Protein AF-N8ZI13-F1 (afdb_monomer_lite)

Secondary structure (DSSP, 8-state):
----HHHHHHHHHHHHHHHHHHHHHHHHHHHTT----SHHHHHHHHHHHHHHHHHHHHHHHHHTT-HHHHHHHHHHHHHHHHHTTHHHHHHHHHHHHSSHHHHS---

Structure (mmCIF, N/CA/C/O backbone):
data_AF-N8ZI13-F1
#
_entry.id   AF-N8ZI13-F1
#
loop_
_atom_site.group_PDB
_atom_site.id
_atom_site.type_symbol
_atom_site.label_atom_id
_atom_site.label_alt_id
_atom_site.label_comp_id
_atom_site.label_asym_id
_atom_site.label_entity_id
_atom_site.label_seq_id
_atom_site.pdbx_PDB_ins_code
_atom_site.Cartn_x
_atom_site.Cartn_y
_atom_site.Cartn_z
_atom_site.occupancy
_atom_site.B_iso_or_equiv
_atom_site.auth_seq_id
_atom_site.auth_comp_id
_atom_site.auth_asym_id
_atom_site.auth_atom_id
_atom_site.pdbx_PDB_model_num
ATOM 1 N N . MET A 1 1 ? -19.999 -0.282 22.818 1.00 52.81 1 MET A N 1
ATOM 2 C CA . MET A 1 1 ? -19.671 -1.004 21.565 1.00 52.81 1 MET A CA 1
ATOM 3 C C . MET A 1 1 ? -18.319 -1.682 21.766 1.00 52.81 1 MET A C 1
ATOM 5 O O . MET A 1 1 ? -17.385 -0.989 22.146 1.00 52.81 1 MET A O 1
ATOM 9 N N . LYS A 1 2 ? -18.207 -3.012 21.639 1.00 56.09 2 LYS A N 1
ATOM 10 C CA . LYS A 1 2 ? -16.926 -3.714 21.853 1.00 56.09 2 LYS A CA 1
ATOM 11 C C . LYS A 1 2 ? -16.041 -3.496 20.620 1.00 56.09 2 LYS A C 1
ATOM 13 O O . LYS A 1 2 ? -16.479 -3.770 19.506 1.00 56.09 2 LYS A O 1
ATOM 18 N N . LEU A 1 3 ? -14.845 -2.944 20.814 1.00 65.19 3 LEU A N 1
ATOM 19 C CA . LEU A 1 3 ? -13.914 -2.633 19.729 1.00 65.19 3 LEU A CA 1
ATOM 20 C C . LEU A 1 3 ? -13.466 -3.920 19.023 1.00 65.19 3 LEU A C 1
ATOM 22 O O . LEU A 1 3 ? -13.047 -4.872 19.685 1.00 65.19 3 LEU A O 1
ATOM 26 N N . ASN A 1 4 ? -13.520 -3.952 17.690 1.00 82.00 4 ASN A N 1
ATOM 27 C CA . ASN A 1 4 ? -13.024 -5.094 16.925 1.00 82.00 4 ASN A CA 1
ATOM 28 C C . ASN A 1 4 ? -11.514 -4.944 16.672 1.00 82.00 4 ASN A C 1
ATOM 30 O O . ASN A 1 4 ? -11.083 -4.517 15.600 1.00 82.00 4 ASN A O 1
ATOM 34 N N . ASN A 1 5 ? -10.712 -5.274 17.688 1.00 86.56 5 ASN A N 1
ATOM 35 C CA . ASN A 1 5 ? -9.247 -5.195 17.625 1.00 86.56 5 ASN A CA 1
ATOM 36 C C . ASN A 1 5 ? -8.654 -6.090 16.530 1.00 86.56 5 ASN A C 1
ATOM 38 O O . ASN A 1 5 ? -7.652 -5.723 15.923 1.00 86.56 5 ASN A O 1
ATOM 42 N N . THR A 1 6 ? -9.295 -7.222 16.236 1.00 90.50 6 THR A N 1
ATOM 43 C CA . THR A 1 6 ? -8.894 -8.120 15.149 1.00 90.50 6 THR A CA 1
ATOM 44 C C . THR A 1 6 ? -9.036 -7.437 13.790 1.00 90.50 6 THR A C 1
ATOM 46 O O . THR A 1 6 ? -8.092 -7.426 13.005 1.00 90.50 6 THR A O 1
ATOM 49 N N . LEU A 1 7 ? -10.179 -6.796 13.523 1.00 91.50 7 LEU A N 1
ATOM 50 C CA . LEU A 1 7 ? -10.408 -6.056 12.278 1.00 91.50 7 LEU A CA 1
ATOM 51 C C . LEU A 1 7 ? -9.448 -4.871 12.118 1.00 91.50 7 LEU A C 1
ATOM 53 O O . LEU A 1 7 ? -8.928 -4.637 11.028 1.00 91.50 7 LEU A O 1
ATOM 57 N N . ALA A 1 8 ? -9.182 -4.139 13.203 1.00 93.62 8 ALA A N 1
ATOM 58 C CA . ALA A 1 8 ? -8.159 -3.098 13.196 1.00 93.62 8 ALA A CA 1
ATOM 59 C C . ALA A 1 8 ? -6.781 -3.693 12.843 1.00 93.62 8 ALA A C 1
ATOM 61 O O . ALA A 1 8 ? -6.091 -3.168 11.970 1.00 93.62 8 ALA A O 1
ATOM 62 N N . GLY A 1 9 ? -6.417 -4.822 13.459 1.00 94.00 9 GLY A N 1
ATOM 63 C CA . GLY A 1 9 ? -5.190 -5.561 13.161 1.00 94.00 9 GLY A CA 1
ATOM 64 C C . GLY A 1 9 ? -5.055 -5.939 11.684 1.00 94.00 9 GLY A C 1
ATOM 65 O O . GLY A 1 9 ? -3.990 -5.728 11.111 1.00 94.00 9 GLY A O 1
ATOM 66 N N . PHE A 1 10 ? -6.132 -6.396 11.035 1.00 95.12 10 PHE A N 1
ATOM 67 C CA . PHE A 1 10 ? -6.129 -6.671 9.592 1.00 95.12 10 PHE A CA 1
ATOM 68 C C . PHE A 1 10 ? -5.815 -5.426 8.759 1.00 95.12 10 PHE A C 1
ATOM 70 O O . PHE A 1 10 ? -4.950 -5.477 7.887 1.00 95.12 10 PHE A O 1
ATOM 77 N N . HIS A 1 11 ? -6.475 -4.295 9.027 1.00 96.44 11 HIS A N 1
ATOM 78 C CA . HIS A 1 11 ? -6.198 -3.060 8.291 1.00 96.44 11 HIS A CA 1
ATOM 79 C C . HIS A 1 11 ? -4.756 -2.579 8.484 1.00 96.44 11 HIS A C 1
ATOM 81 O O . HIS A 1 11 ? -4.132 -2.164 7.510 1.00 96.44 11 HIS A O 1
ATOM 87 N N . LEU A 1 12 ? -4.216 -2.685 9.702 1.00 97.50 12 LEU A N 1
ATOM 88 C CA . LEU A 1 12 ? -2.819 -2.361 9.989 1.00 97.50 12 LEU A CA 1
ATOM 89 C C . LEU A 1 12 ? -1.857 -3.287 9.233 1.00 97.50 12 LEU A C 1
ATOM 91 O O . LEU A 1 12 ? -0.956 -2.802 8.557 1.00 97.50 12 LEU A O 1
ATOM 95 N N . GLY A 1 13 ? -2.068 -4.602 9.318 1.00 96.25 13 GLY A N 1
ATOM 96 C CA . GLY A 1 13 ? -1.225 -5.596 8.657 1.00 96.25 13 GLY A CA 1
ATOM 97 C C . GLY A 1 13 ? -1.202 -5.427 7.139 1.00 96.25 13 GLY A C 1
ATOM 98 O O . GLY A 1 13 ? -0.128 -5.410 6.546 1.00 96.25 13 GLY A O 1
ATOM 99 N N . ILE A 1 14 ? -2.364 -5.216 6.513 1.00 95.44 14 ILE A N 1
ATOM 100 C CA . ILE A 1 14 ? -2.461 -4.988 5.062 1.00 95.44 14 ILE A CA 1
ATOM 101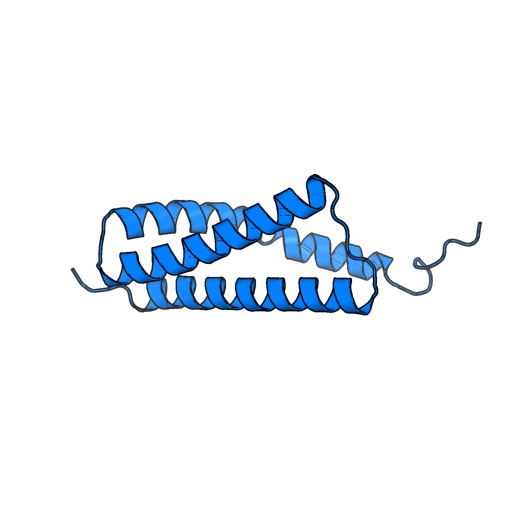 C C . ILE A 1 14 ? -1.812 -3.654 4.667 1.00 95.44 14 ILE A C 1
ATOM 103 O O . ILE A 1 14 ? -1.069 -3.606 3.691 1.00 95.44 14 ILE A O 1
ATOM 107 N N . GLY A 1 15 ? -2.041 -2.583 5.437 1.00 97.00 15 GLY A N 1
ATOM 108 C CA . GLY A 1 15 ? -1.406 -1.285 5.190 1.00 97.00 15 GLY A CA 1
ATOM 109 C C . GLY A 1 15 ? 0.122 -1.363 5.239 1.00 97.00 15 GLY A C 1
ATOM 110 O O . GLY A 1 15 ? 0.792 -0.835 4.354 1.00 97.00 15 GLY A O 1
ATOM 111 N N . LEU A 1 16 ? 0.673 -2.080 6.226 1.00 98.00 16 LEU A N 1
ATOM 112 C CA . LEU A 1 16 ? 2.113 -2.331 6.335 1.00 98.00 16 LEU A CA 1
ATOM 113 C C . LEU A 1 16 ? 2.635 -3.223 5.206 1.00 98.00 16 LEU A C 1
ATOM 115 O O . LEU A 1 16 ? 3.675 -2.917 4.632 1.00 98.00 16 LEU A O 1
ATOM 119 N N . PHE A 1 17 ? 1.915 -4.290 4.854 1.00 95.56 17 PHE A N 1
ATOM 120 C CA . PHE A 1 17 ? 2.285 -5.165 3.743 1.00 95.56 17 PHE A CA 1
ATOM 121 C C . PHE A 1 17 ? 2.399 -4.386 2.428 1.00 95.56 17 PHE A C 1
ATOM 123 O O . PHE A 1 17 ? 3.423 -4.471 1.750 1.00 95.56 17 PHE A O 1
ATOM 130 N N . TYR A 1 18 ? 1.392 -3.574 2.094 1.00 95.19 18 TYR A N 1
ATOM 131 C CA . TYR A 1 18 ? 1.447 -2.724 0.907 1.00 95.19 18 TYR A CA 1
ATOM 132 C C . TYR A 1 18 ? 2.552 -1.674 1.010 1.00 95.19 18 TYR A C 1
ATOM 134 O O . TYR A 1 18 ? 3.284 -1.484 0.047 1.00 95.19 18 TYR A O 1
ATOM 142 N N . LEU A 1 19 ? 2.770 -1.046 2.166 1.00 97.25 19 LEU A N 1
ATOM 143 C CA . LEU A 1 19 ? 3.893 -0.119 2.326 1.00 97.25 19 LEU A CA 1
ATOM 144 C C . LEU A 1 19 ? 5.246 -0.789 2.024 1.00 97.25 19 LEU A C 1
ATOM 146 O O . LEU A 1 19 ? 6.039 -0.246 1.256 1.00 97.25 19 LEU A O 1
ATOM 150 N N . CYS A 1 20 ? 5.489 -1.986 2.563 1.00 97.38 20 CYS A N 1
ATOM 151 C CA . CYS A 1 20 ? 6.695 -2.761 2.270 1.00 97.38 20 CYS A CA 1
ATOM 152 C C . CYS A 1 20 ? 6.799 -3.120 0.782 1.00 97.38 20 CYS A C 1
ATOM 154 O O . CYS A 1 20 ? 7.874 -2.987 0.201 1.00 97.38 20 CYS A O 1
ATOM 156 N N . ALA A 1 21 ? 5.694 -3.525 0.148 1.00 94.25 21 ALA A N 1
ATOM 157 C CA . ALA A 1 21 ? 5.664 -3.831 -1.280 1.00 94.25 21 ALA A CA 1
ATOM 158 C C . ALA A 1 21 ? 5.998 -2.603 -2.145 1.00 94.25 21 ALA A C 1
ATOM 160 O O . ALA A 1 21 ? 6.779 -2.713 -3.088 1.00 94.25 21 ALA A O 1
ATOM 161 N N . LEU A 1 22 ? 5.469 -1.423 -1.802 1.00 95.56 22 LEU A N 1
ATOM 162 C CA . LEU A 1 22 ? 5.766 -0.174 -2.506 1.0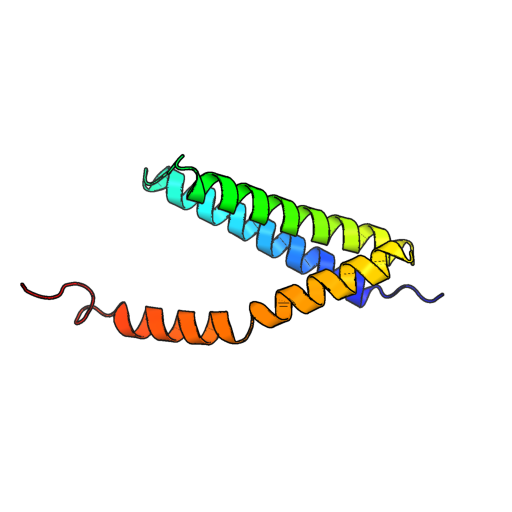0 95.56 22 LEU A CA 1
ATOM 163 C C . LEU A 1 22 ? 7.252 0.179 -2.413 1.00 95.56 22 LEU A C 1
ATOM 165 O O . LEU A 1 22 ? 7.868 0.528 -3.421 1.00 95.56 22 LEU A O 1
ATOM 169 N N . ILE A 1 23 ? 7.831 0.068 -1.215 1.00 97.00 23 ILE A N 1
ATOM 170 C CA . ILE A 1 23 ? 9.262 0.303 -0.989 1.00 97.00 23 ILE A CA 1
ATOM 171 C C . ILE A 1 23 ? 10.085 -0.687 -1.811 1.00 97.00 23 ILE A C 1
ATOM 173 O O . ILE A 1 23 ? 10.992 -0.269 -2.525 1.00 97.00 23 ILE A O 1
ATOM 177 N N . PHE A 1 24 ? 9.739 -1.975 -1.765 1.00 95.81 24 PHE A N 1
ATOM 178 C CA . PHE A 1 24 ? 10.431 -3.015 -2.521 1.00 95.81 24 PHE A CA 1
ATOM 179 C C . PHE A 1 24 ? 10.421 -2.735 -4.029 1.00 95.81 24 PHE A C 1
ATOM 181 O O . PHE A 1 24 ? 11.485 -2.683 -4.636 1.00 95.81 24 PHE A O 1
ATOM 188 N N . VAL A 1 25 ? 9.252 -2.476 -4.627 1.00 93.44 25 VAL A N 1
ATOM 189 C CA . VAL A 1 25 ? 9.128 -2.179 -6.068 1.00 93.44 25 VAL A CA 1
ATOM 190 C C . VAL A 1 25 ? 9.898 -0.912 -6.448 1.00 93.44 25 VAL A C 1
ATOM 192 O O . VAL A 1 25 ? 10.564 -0.871 -7.481 1.00 93.44 25 VAL A O 1
ATOM 195 N N . THR A 1 26 ? 9.860 0.116 -5.600 1.00 94.25 26 THR A N 1
ATOM 196 C CA . THR A 1 26 ? 10.586 1.374 -5.831 1.00 94.25 26 THR A CA 1
ATOM 197 C C . THR A 1 26 ? 12.094 1.168 -5.801 1.00 94.25 26 THR A C 1
ATOM 199 O O . THR A 1 26 ? 12.794 1.620 -6.702 1.00 94.25 26 THR A O 1
ATOM 202 N N . LEU A 1 27 ? 12.603 0.458 -4.792 1.00 96.38 27 LEU A N 1
ATOM 203 C CA . LEU A 1 27 ? 14.026 0.145 -4.691 1.00 96.38 27 LEU A CA 1
ATOM 204 C C . LEU A 1 27 ? 14.476 -0.735 -5.855 1.00 96.38 27 LEU A C 1
ATOM 206 O O . LEU A 1 27 ? 15.493 -0.443 -6.471 1.00 96.38 27 LEU A O 1
ATOM 210 N N . PHE A 1 28 ? 13.701 -1.766 -6.189 1.00 94.25 28 PHE A N 1
ATOM 211 C CA . PHE A 1 28 ? 14.010 -2.675 -7.286 1.00 94.25 28 PHE A CA 1
ATOM 212 C C . PHE A 1 28 ? 14.110 -1.933 -8.625 1.00 94.25 28 PHE A C 1
ATOM 214 O O . PHE A 1 28 ? 15.130 -2.010 -9.301 1.00 94.25 28 PHE A O 1
ATOM 221 N N . THR A 1 29 ? 13.097 -1.136 -8.974 1.00 93.19 29 THR A N 1
ATOM 222 C CA . THR A 1 29 ? 13.090 -0.366 -10.233 1.00 93.19 29 THR A CA 1
ATOM 223 C C . THR A 1 29 ? 14.181 0.703 -10.293 1.00 93.19 29 THR A C 1
ATOM 225 O O . THR A 1 29 ? 14.700 0.994 -11.371 1.00 93.19 29 THR A O 1
ATOM 228 N N . PHE A 1 30 ? 14.559 1.280 -9.151 1.00 93.06 30 PHE A N 1
ATOM 229 C CA . PHE A 1 30 ? 15.683 2.209 -9.075 1.00 93.06 30 PHE A CA 1
ATOM 230 C C . PHE A 1 30 ? 17.031 1.504 -9.290 1.00 93.06 30 PHE A C 1
ATOM 232 O O . PHE A 1 30 ? 17.841 1.976 -10.088 1.00 93.06 30 PHE A O 1
ATOM 239 N N . LEU A 1 31 ? 17.265 0.371 -8.617 1.00 96.00 31 LEU A N 1
ATOM 240 C CA . LEU A 1 31 ? 18.506 -0.407 -8.729 1.00 96.00 31 LEU A CA 1
ATOM 241 C C . LEU A 1 31 ? 18.707 -0.972 -10.142 1.00 96.00 31 LEU A C 1
ATOM 243 O O . LEU A 1 31 ? 19.809 -0.882 -10.679 1.00 96.00 31 LEU A O 1
ATOM 247 N N . GLU A 1 32 ? 17.634 -1.448 -10.775 1.00 95.00 32 GLU A N 1
ATOM 248 C CA . GLU A 1 32 ? 17.632 -1.927 -12.166 1.00 95.00 32 GLU A CA 1
ATOM 249 C C . GLU A 1 32 ? 17.673 -0.790 -13.203 1.00 95.00 32 GLU A C 1
ATOM 251 O O . GLU A 1 32 ? 17.678 -1.038 -14.408 1.00 95.00 32 GLU A O 1
ATOM 256 N N . LYS A 1 33 ? 17.676 0.481 -12.767 1.00 93.06 33 LYS A N 1
ATOM 257 C CA . LYS A 1 33 ? 17.573 1.669 -13.639 1.00 93.06 33 LYS A CA 1
ATOM 258 C C . LYS A 1 33 ? 16.385 1.596 -14.612 1.00 93.06 33 LYS A C 1
ATOM 260 O O . LYS A 1 33 ? 16.403 2.214 -15.674 1.00 93.06 33 LYS A O 1
ATOM 265 N N . SER A 1 34 ? 15.333 0.873 -14.234 1.00 90.81 34 SER A N 1
ATOM 266 C CA . SER A 1 34 ? 14.130 0.630 -15.032 1.00 90.81 34 SER A CA 1
ATOM 267 C C . SER A 1 34 ? 12.976 1.560 -14.639 1.00 90.81 34 SER A C 1
ATOM 269 O O . SER A 1 34 ? 11.813 1.287 -14.951 1.00 90.81 34 SER A O 1
ATOM 271 N N . TRP A 1 35 ? 13.276 2.627 -13.894 1.00 88.38 35 TRP A N 1
ATOM 272 C CA . TRP A 1 35 ? 12.296 3.598 -13.427 1.00 88.38 35 TRP A CA 1
ATOM 273 C C . TRP A 1 35 ? 11.582 4.271 -14.601 1.00 88.38 35 TRP A C 1
ATOM 275 O O . TRP A 1 35 ? 12.214 4.770 -15.533 1.00 88.38 35 TRP A O 1
ATOM 285 N N . ARG A 1 36 ? 10.250 4.318 -14.536 1.00 89.44 36 ARG A N 1
ATOM 286 C CA . ARG A 1 36 ? 9.399 4.908 -15.572 1.00 89.44 36 ARG A CA 1
ATOM 287 C C . ARG A 1 36 ? 8.577 6.048 -14.986 1.00 89.44 36 ARG A C 1
ATOM 289 O O . ARG A 1 36 ? 7.986 5.913 -13.919 1.00 89.44 36 ARG A O 1
ATOM 296 N N . THR A 1 37 ? 8.526 7.165 -15.703 1.00 92.06 37 THR A N 1
ATOM 297 C CA . THR A 1 37 ? 7.761 8.368 -15.327 1.00 92.06 37 THR A CA 1
ATOM 298 C C . THR A 1 37 ? 6.578 8.627 -16.256 1.00 92.06 37 THR A C 1
ATOM 300 O O . THR A 1 37 ? 5.988 9.706 -16.223 1.00 92.06 37 THR A O 1
ATOM 303 N N . ASP A 1 38 ? 6.218 7.648 -17.088 1.00 94.38 38 ASP A N 1
ATOM 304 C CA . ASP A 1 38 ? 5.016 7.738 -17.904 1.00 94.38 38 ASP A CA 1
ATOM 305 C C . ASP A 1 38 ? 3.751 7.783 -17.029 1.00 94.38 38 ASP A C 1
ATOM 307 O O . ASP A 1 38 ? 3.748 7.378 -15.861 1.00 94.38 38 ASP A O 1
ATOM 311 N N . ILE A 1 39 ? 2.664 8.305 -17.600 1.00 94.94 39 ILE A N 1
ATOM 312 C CA . ILE A 1 39 ? 1.419 8.557 -16.869 1.00 94.94 39 ILE A CA 1
ATOM 313 C C . ILE A 1 39 ? 0.860 7.295 -16.201 1.00 94.94 39 ILE A C 1
ATOM 315 O O . ILE A 1 39 ? 0.298 7.387 -15.111 1.00 94.94 39 ILE A O 1
ATOM 319 N N . VAL A 1 40 ? 1.043 6.118 -16.808 1.00 93.06 40 VAL A N 1
ATOM 320 C CA . VAL A 1 40 ? 0.532 4.854 -16.266 1.00 93.06 40 VAL A CA 1
ATOM 321 C C . VAL A 1 40 ? 1.292 4.497 -14.996 1.00 93.06 40 VAL A C 1
ATOM 323 O O . VAL A 1 40 ? 0.669 4.211 -13.972 1.00 93.06 40 VAL A O 1
ATOM 326 N N . SER A 1 41 ? 2.624 4.581 -15.029 1.00 90.38 41 SER A N 1
ATOM 327 C CA . SER A 1 41 ? 3.463 4.361 -13.848 1.00 90.38 41 SER A CA 1
ATOM 328 C C . SER A 1 41 ? 3.126 5.339 -12.721 1.00 90.38 41 SER A C 1
ATOM 330 O O . SER A 1 41 ? 2.927 4.915 -11.584 1.00 90.38 41 SER A O 1
ATOM 332 N N . VAL A 1 42 ? 2.972 6.632 -13.018 1.00 94.44 42 VAL A N 1
ATOM 333 C CA . VAL A 1 42 ? 2.630 7.643 -12.000 1.00 94.44 42 VAL A CA 1
ATOM 334 C C . VAL A 1 42 ? 1.257 7.376 -11.375 1.00 94.44 42 VAL A C 1
ATOM 336 O O . VAL A 1 42 ? 1.124 7.379 -10.149 1.00 94.44 42 VAL A O 1
ATOM 339 N N . VAL A 1 43 ? 0.236 7.103 -12.193 1.00 95.44 43 VAL A N 1
ATOM 340 C CA . VAL A 1 43 ? -1.120 6.796 -11.711 1.00 95.44 43 VAL A CA 1
ATOM 341 C C . VAL A 1 43 ? -1.122 5.539 -10.844 1.00 95.44 43 VAL A C 1
ATOM 343 O O . VAL A 1 43 ? -1.762 5.532 -9.792 1.00 95.44 43 VAL A O 1
ATOM 346 N N . PHE A 1 44 ? -0.370 4.505 -11.229 1.00 91.88 44 PHE A N 1
ATOM 347 C CA . PHE A 1 44 ? -0.231 3.288 -10.431 1.00 91.88 44 PHE A CA 1
ATOM 348 C C . PHE A 1 44 ? 0.313 3.590 -9.029 1.00 91.88 44 PHE A C 1
ATOM 350 O O . PHE A 1 44 ? -0.301 3.196 -8.036 1.00 91.88 44 PHE A O 1
ATOM 357 N N . TYR A 1 45 ? 1.405 4.354 -8.934 1.00 94.75 45 TYR A N 1
ATOM 358 C CA . TYR A 1 45 ? 1.990 4.767 -7.655 1.00 94.75 45 TYR A CA 1
ATOM 359 C C . TYR A 1 45 ? 1.000 5.549 -6.783 1.00 94.75 45 TYR A C 1
ATOM 361 O O . TYR A 1 45 ? 0.869 5.268 -5.590 1.00 94.75 45 TYR A O 1
ATOM 369 N N . ILE A 1 46 ? 0.264 6.497 -7.372 1.00 96.81 46 ILE A N 1
ATOM 370 C CA . ILE A 1 46 ? -0.742 7.294 -6.654 1.00 96.81 46 ILE A CA 1
ATOM 371 C C . ILE A 1 46 ? -1.851 6.398 -6.099 1.00 96.81 46 ILE A C 1
ATOM 373 O O . ILE A 1 46 ? -2.167 6.487 -4.912 1.00 96.81 46 ILE A O 1
ATOM 377 N N . ILE A 1 47 ? -2.425 5.517 -6.926 1.00 94.38 47 ILE A N 1
ATOM 378 C CA . ILE A 1 47 ? -3.475 4.583 -6.493 1.00 94.38 47 ILE A CA 1
ATOM 379 C C . ILE A 1 47 ? -2.965 3.721 -5.337 1.00 94.38 47 ILE A C 1
ATOM 381 O O . ILE A 1 47 ? -3.659 3.554 -4.333 1.00 94.38 47 ILE A O 1
ATOM 385 N N . PHE A 1 48 ? -1.736 3.220 -5.443 1.00 93.94 48 PHE A N 1
ATOM 386 C CA . PHE A 1 48 ? -1.138 2.367 -4.426 1.00 93.94 48 PHE A CA 1
ATOM 387 C C . PHE A 1 48 ? -0.970 3.096 -3.082 1.00 93.94 48 PHE A C 1
ATOM 389 O O . PHE A 1 48 ? -1.378 2.584 -2.037 1.00 93.94 48 PHE A O 1
ATOM 396 N N . ILE A 1 49 ? -0.462 4.333 -3.108 1.00 97.50 49 ILE A N 1
ATOM 397 C CA . ILE A 1 49 ? -0.341 5.197 -1.921 1.00 97.50 49 ILE A CA 1
ATOM 398 C C . ILE A 1 49 ? -1.717 5.481 -1.305 1.00 97.50 49 ILE A C 1
ATOM 400 O O . ILE A 1 49 ? -1.872 5.409 -0.083 1.00 97.50 49 ILE A O 1
ATOM 404 N N . VAL A 1 50 ? -2.731 5.766 -2.128 1.00 97.69 50 VAL A N 1
ATOM 405 C CA . VAL A 1 50 ? -4.104 6.007 -1.657 1.00 97.69 50 VAL A CA 1
ATOM 406 C C . VAL A 1 50 ? -4.658 4.777 -0.941 1.00 97.69 50 VAL A C 1
ATOM 408 O O . VAL A 1 50 ? -5.205 4.912 0.153 1.00 97.69 50 VAL A O 1
ATOM 411 N N . ILE A 1 51 ? -4.486 3.575 -1.497 1.00 95.56 51 ILE A N 1
ATOM 412 C CA . ILE A 1 51 ? -4.948 2.332 -0.862 1.00 95.56 51 ILE A CA 1
ATOM 413 C C . ILE A 1 51 ? -4.252 2.108 0.488 1.00 95.56 51 ILE A C 1
ATOM 415 O O . ILE A 1 51 ? -4.933 1.832 1.479 1.00 95.56 51 ILE A O 1
ATOM 419 N N . ILE A 1 52 ? -2.931 2.307 0.573 1.00 97.69 52 ILE A N 1
ATOM 420 C CA . ILE A 1 52 ? -2.182 2.236 1.843 1.00 97.69 52 ILE A CA 1
ATOM 421 C C . ILE A 1 52 ? -2.767 3.214 2.871 1.00 97.69 52 ILE A C 1
ATOM 423 O O . ILE A 1 52 ? -3.094 2.830 3.999 1.00 97.69 52 ILE A O 1
ATOM 427 N N . ALA A 1 53 ? -2.949 4.476 2.476 1.00 98.31 53 ALA A N 1
ATOM 428 C CA . ALA A 1 53 ? -3.484 5.513 3.350 1.00 98.31 53 ALA A CA 1
ATOM 429 C C . ALA A 1 53 ? -4.906 5.183 3.832 1.00 98.31 53 ALA A C 1
ATOM 431 O O . ALA A 1 53 ? -5.228 5.385 5.007 1.00 98.31 53 ALA A O 1
ATOM 432 N N . LEU A 1 54 ? -5.753 4.628 2.960 1.00 98.25 54 LEU A N 1
ATOM 433 C CA . LEU A 1 54 ? -7.102 4.194 3.318 1.00 98.25 54 LEU A CA 1
ATOM 434 C C . LEU A 1 54 ? -7.088 3.044 4.331 1.00 98.25 54 LEU A C 1
ATOM 436 O O . LEU A 1 54 ? -7.909 3.058 5.248 1.00 98.25 54 LEU A O 1
ATOM 440 N N . HIS A 1 55 ? -6.149 2.098 4.233 1.00 98.00 55 HIS A N 1
ATOM 441 C CA . HIS A 1 55 ? -5.979 1.045 5.238 1.00 98.00 55 HIS A CA 1
ATOM 442 C C . HIS A 1 55 ? -5.578 1.613 6.608 1.00 98.00 55 HIS A C 1
ATOM 444 O O . HIS A 1 55 ? -6.202 1.268 7.614 1.00 98.00 55 HIS A O 1
ATOM 450 N N . PHE A 1 56 ? -4.625 2.548 6.673 1.00 98.44 56 PHE A N 1
ATOM 451 C CA . PHE A 1 56 ? -4.273 3.198 7.944 1.00 98.44 56 PHE A CA 1
ATOM 452 C C . PHE A 1 56 ? -5.413 4.052 8.510 1.00 98.44 56 PHE A C 1
ATOM 454 O O . PHE A 1 56 ? -5.669 4.031 9.717 1.00 98.44 56 PHE A O 1
ATOM 461 N N . LYS A 1 57 ? -6.162 4.754 7.652 1.00 98.19 57 LYS A N 1
ATOM 462 C CA . LYS A 1 57 ? -7.357 5.496 8.070 1.00 98.19 57 LYS A CA 1
ATOM 463 C C . LYS A 1 57 ? -8.430 4.558 8.623 1.00 98.19 57 LYS A C 1
ATOM 465 O O . LYS A 1 57 ? -8.979 4.830 9.688 1.00 98.19 57 LYS A O 1
ATOM 470 N N . ALA A 1 58 ? -8.699 3.440 7.950 1.00 97.44 58 ALA A N 1
ATOM 471 C CA . ALA A 1 58 ? -9.642 2.431 8.421 1.00 97.44 58 ALA A CA 1
ATOM 472 C C . ALA A 1 58 ? -9.209 1.841 9.772 1.00 97.44 58 ALA A C 1
ATOM 474 O O . ALA A 1 58 ? -10.042 1.719 10.663 1.00 97.44 58 ALA A O 1
ATOM 475 N N . TYR A 1 59 ? -7.914 1.566 9.973 1.00 97.12 59 TYR A N 1
ATOM 476 C CA . TYR A 1 59 ? -7.372 1.139 11.270 1.00 97.12 59 TYR A CA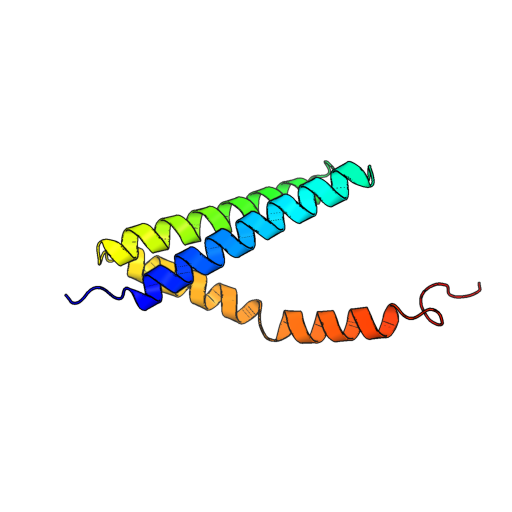 1
ATOM 477 C C . TYR A 1 59 ? -7.724 2.123 12.396 1.00 97.12 59 TYR A C 1
ATOM 479 O O . TYR A 1 59 ? -8.296 1.723 13.414 1.00 97.12 59 TYR A O 1
ATOM 487 N N . VAL A 1 60 ? -7.433 3.414 12.202 1.00 97.12 60 VAL A N 1
ATOM 488 C CA . VAL A 1 60 ? -7.726 4.461 13.194 1.00 97.12 60 VAL A CA 1
ATOM 489 C C . VAL A 1 60 ? -9.228 4.556 13.470 1.00 97.12 60 VAL A C 1
ATOM 491 O O . VAL A 1 60 ? -9.644 4.606 14.626 1.00 97.12 60 VAL A O 1
ATOM 494 N N . GLU A 1 61 ? -10.055 4.550 12.429 1.00 95.88 61 GLU A N 1
ATOM 495 C CA . GLU A 1 61 ? -11.505 4.718 12.550 1.00 95.88 61 GLU A CA 1
ATOM 496 C C . GLU A 1 61 ? -12.212 3.491 13.150 1.00 95.88 61 GLU A C 1
ATOM 498 O O . GLU A 1 61 ? -13.137 3.639 13.952 1.00 95.88 61 GLU A O 1
ATOM 503 N N . VAL A 1 62 ? -11.732 2.275 12.865 1.00 93.94 62 VAL A N 1
ATOM 504 C CA . VAL A 1 62 ? -12.198 1.043 13.527 1.00 93.94 62 VAL A CA 1
ATOM 505 C C . VAL A 1 62 ? -11.856 1.075 15.016 1.00 93.94 62 VAL A C 1
ATOM 507 O O . VAL A 1 62 ? -12.702 0.716 15.837 1.00 93.94 62 VAL A O 1
ATOM 510 N N . LYS A 1 63 ? -10.672 1.580 15.394 1.00 92.69 63 LYS A N 1
ATOM 511 C CA . LYS A 1 63 ? -10.307 1.772 16.810 1.00 92.69 63 LYS A CA 1
ATOM 512 C C . LYS A 1 63 ? -11.119 2.857 17.520 1.00 92.69 63 LYS A C 1
ATOM 514 O O . LYS A 1 63 ? -11.159 2.874 18.745 1.00 92.69 63 LYS A O 1
ATOM 519 N N . LYS A 1 64 ? -11.786 3.741 16.781 1.00 92.44 64 LYS A N 1
ATOM 520 C CA . LYS A 1 64 ? -12.760 4.696 17.333 1.00 92.44 64 LYS A CA 1
ATOM 521 C C . LYS A 1 64 ? -14.188 4.143 17.347 1.00 92.44 64 LYS A C 1
ATOM 523 O O . LYS A 1 64 ? -15.072 4.773 17.915 1.00 92.44 64 LYS A O 1
ATOM 528 N N . GLY A 1 65 ? -14.435 2.996 16.709 1.00 90.06 65 GLY A N 1
ATOM 529 C CA . GLY A 1 65 ? -15.778 2.444 16.530 1.00 90.06 65 GLY A CA 1
ATOM 530 C C . GLY A 1 65 ? -16.688 3.318 15.659 1.00 90.06 65 GLY A C 1
ATOM 531 O O . GLY A 1 65 ? -17.903 3.286 15.838 1.00 90.06 65 GLY A O 1
ATOM 532 N N . SER A 1 66 ? -16.124 4.121 14.749 1.00 93.00 66 SER A N 1
ATOM 533 C CA . SER A 1 66 ? -16.889 5.101 13.973 1.00 93.00 66 SER A CA 1
ATOM 534 C C . SER A 1 66 ? -17.654 4.471 12.800 1.00 93.00 66 SER A C 1
ATOM 536 O O . SER A 1 66 ? -17.26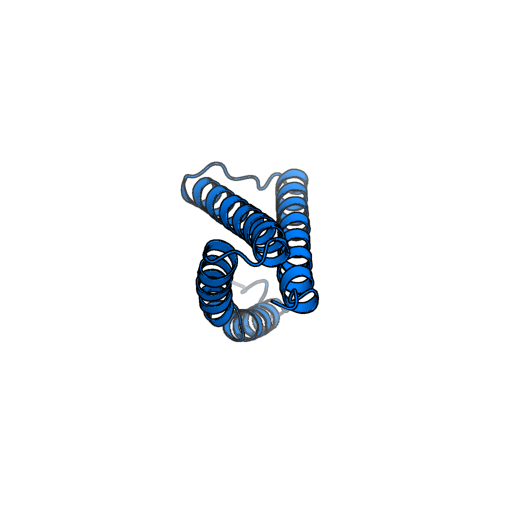6 3.437 12.242 1.00 93.00 66 SER A O 1
ATOM 538 N N . ASN A 1 67 ? -18.728 5.137 12.360 1.00 94.12 67 ASN A N 1
ATOM 539 C CA . ASN A 1 67 ? -19.451 4.747 11.143 1.00 94.12 67 ASN A CA 1
ATOM 540 C C . ASN A 1 67 ? -18.560 4.816 9.894 1.00 94.12 67 ASN A C 1
ATOM 542 O O . ASN A 1 67 ? -18.704 3.988 8.995 1.00 94.12 67 ASN A O 1
ATOM 546 N N . LEU A 1 68 ? -17.606 5.752 9.856 1.00 93.31 68 LEU A N 1
ATOM 547 C CA . LEU A 1 68 ? -16.641 5.845 8.766 1.00 93.31 68 LEU A CA 1
ATOM 548 C C . LEU A 1 68 ? -15.748 4.603 8.705 1.00 93.31 68 LEU A C 1
ATOM 550 O O . LEU A 1 68 ? -15.538 4.073 7.618 1.00 93.31 68 LEU A O 1
ATOM 554 N N . GLY A 1 69 ? -15.290 4.094 9.855 1.00 93.19 69 GLY A N 1
ATOM 555 C CA . GLY A 1 69 ? -14.542 2.838 9.929 1.00 93.19 69 GLY A CA 1
ATOM 556 C C . GLY A 1 69 ? -15.327 1.681 9.314 1.00 93.19 69 GLY A C 1
ATOM 557 O O . GLY A 1 69 ? -14.807 0.961 8.468 1.00 93.19 69 GLY A O 1
ATOM 558 N N . ARG A 1 70 ? -16.624 1.572 9.634 1.00 93.94 70 ARG A N 1
ATOM 559 C CA . ARG A 1 70 ? -17.515 0.552 9.052 1.00 93.94 70 ARG A CA 1
ATOM 560 C C . ARG A 1 70 ? -17.652 0.67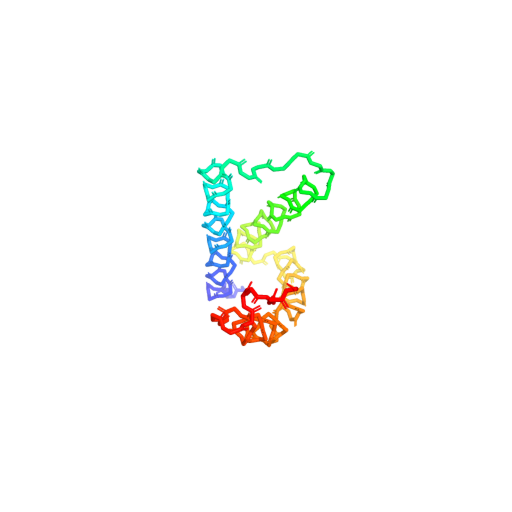7 7.531 1.00 93.94 70 ARG A C 1
ATOM 562 O O . ARG A 1 70 ? -17.654 -0.343 6.843 1.00 93.94 70 ARG A O 1
ATOM 569 N N . ILE A 1 71 ? -17.791 1.895 7.007 1.00 96.56 71 ILE A N 1
ATOM 570 C CA . ILE A 1 71 ? -17.904 2.148 5.561 1.00 96.56 71 ILE A CA 1
ATOM 571 C C . ILE A 1 71 ? -16.587 1.807 4.856 1.00 96.56 71 ILE A C 1
ATOM 573 O O . ILE A 1 71 ? -16.593 1.039 3.895 1.00 96.56 71 ILE A O 1
ATOM 577 N N . LEU A 1 72 ? -15.460 2.314 5.365 1.00 96.00 72 LEU A N 1
ATOM 578 C CA . LEU A 1 72 ? -14.134 2.062 4.799 1.00 96.00 72 LEU A CA 1
ATOM 579 C C . LEU A 1 72 ? -13.802 0.570 4.784 1.00 96.00 72 LEU A C 1
ATOM 581 O O . LEU A 1 72 ? -13.359 0.065 3.757 1.00 96.00 72 LEU A O 1
ATOM 585 N N . THR A 1 73 ? -14.077 -0.156 5.872 1.00 95.88 73 THR A N 1
ATOM 586 C CA . THR A 1 73 ? -13.885 -1.612 5.919 1.00 95.88 73 THR A CA 1
ATOM 587 C C . THR A 1 73 ? -14.673 -2.327 4.828 1.00 95.88 73 THR A C 1
ATOM 589 O O . THR A 1 73 ? -14.132 -3.217 4.180 1.00 95.88 73 THR A O 1
ATOM 592 N N . ARG A 1 74 ? -15.937 -1.953 4.594 1.00 95.94 74 ARG A N 1
ATOM 593 C CA . ARG A 1 74 ? -16.769 -2.594 3.561 1.00 95.94 74 ARG A CA 1
ATOM 594 C C . ARG A 1 74 ? -16.228 -2.344 2.159 1.00 95.94 74 ARG A C 1
ATOM 596 O O . ARG A 1 74 ? -16.141 -3.285 1.374 1.00 95.94 74 ARG A O 1
ATOM 603 N N . ILE A 1 75 ? -15.847 -1.104 1.861 1.00 96.06 75 ILE A N 1
ATOM 604 C CA . ILE A 1 75 ? -15.290 -0.731 0.556 1.00 96.06 75 ILE A CA 1
ATOM 605 C C . ILE A 1 75 ? -13.965 -1.464 0.324 1.00 96.06 75 ILE A C 1
ATOM 607 O O . ILE A 1 75 ? -13.834 -2.185 -0.661 1.00 96.06 75 ILE A O 1
ATOM 611 N N . LEU A 1 76 ? -13.014 -1.350 1.257 1.00 95.31 76 LEU A N 1
ATOM 612 C CA . LEU A 1 76 ? -11.697 -1.984 1.140 1.00 95.31 76 LEU A CA 1
ATOM 613 C C . LEU A 1 76 ? -11.793 -3.512 1.104 1.00 95.31 76 LEU A C 1
ATOM 615 O O . LEU A 1 76 ? -11.123 -4.148 0.300 1.00 95.31 76 LEU A O 1
ATOM 619 N N . GLY A 1 77 ? -12.665 -4.101 1.926 1.00 93.50 77 GLY A N 1
ATOM 620 C CA . GLY A 1 77 ? -12.929 -5.538 1.907 1.00 93.50 77 GLY A CA 1
ATOM 621 C C . GLY A 1 77 ? -13.474 -6.009 0.559 1.00 93.50 77 GLY A C 1
ATOM 622 O O . GLY A 1 77 ? -13.021 -7.026 0.052 1.00 93.50 77 GLY A O 1
ATOM 623 N N . THR A 1 78 ? -14.379 -5.243 -0.058 1.00 91.94 78 THR A N 1
ATOM 624 C CA . THR A 1 78 ? -14.919 -5.561 -1.391 1.00 91.94 78 THR A CA 1
ATOM 625 C C . THR A 1 78 ? -13.843 -5.457 -2.470 1.00 91.94 78 THR A C 1
ATOM 627 O O . THR A 1 78 ? -13.745 -6.340 -3.314 1.00 91.94 78 THR A O 1
ATOM 630 N N . ILE A 1 79 ? -12.995 -4.424 -2.423 1.00 89.94 79 ILE A N 1
ATOM 631 C CA . ILE A 1 79 ? -11.866 -4.269 -3.355 1.00 89.94 79 ILE A CA 1
ATOM 632 C C . ILE A 1 79 ? -10.913 -5.471 -3.257 1.00 89.94 79 ILE A C 1
ATOM 634 O O . ILE A 1 79 ? -10.493 -6.007 -4.280 1.00 89.94 79 ILE A O 1
ATOM 638 N N . LEU A 1 80 ? -10.616 -5.943 -2.041 1.00 87.44 80 LEU A N 1
ATOM 639 C CA . LEU A 1 80 ? -9.739 -7.097 -1.818 1.00 87.44 80 LEU A CA 1
ATOM 640 C C . LEU A 1 80 ? -10.279 -8.405 -2.416 1.00 87.44 80 LEU A C 1
ATOM 642 O O . LEU A 1 80 ? -9.475 -9.241 -2.827 1.00 87.44 80 LEU A O 1
ATOM 646 N N . LEU A 1 81 ? -11.603 -8.573 -2.532 1.00 84.69 81 LEU A N 1
ATOM 647 C CA . LEU A 1 81 ? -12.202 -9.743 -3.195 1.00 84.69 81 LEU A CA 1
ATOM 648 C C . LEU A 1 81 ? -11.837 -9.829 -4.683 1.00 84.69 81 LEU A C 1
ATOM 650 O O . LEU A 1 81 ? -11.811 -10.919 -5.240 1.00 84.69 81 LEU A O 1
ATOM 654 N N . PHE A 1 82 ? -11.518 -8.706 -5.330 1.00 82.50 82 PHE A N 1
ATOM 655 C CA . PHE A 1 82 ? -11.021 -8.717 -6.708 1.00 82.50 82 PHE A CA 1
ATOM 656 C C . PHE A 1 82 ? -9.524 -9.050 -6.795 1.00 82.50 82 PHE A C 1
ATOM 658 O O . PHE A 1 82 ? -9.039 -9.425 -7.857 1.00 82.50 82 PHE A O 1
ATOM 665 N N . GLY A 1 83 ? -8.778 -8.941 -5.691 1.00 72.88 83 GLY A N 1
ATOM 666 C CA . GLY A 1 83 ? -7.355 -9.289 -5.646 1.00 72.88 83 GLY A CA 1
ATOM 667 C C . GLY A 1 83 ? -7.091 -10.792 -5.495 1.00 72.88 83 GLY A C 1
ATOM 668 O O . GLY A 1 83 ? -6.094 -11.302 -6.007 1.00 72.88 83 GLY A O 1
ATOM 669 N N . PHE A 1 84 ? -7.985 -11.525 -4.827 1.00 62.88 84 PHE A N 1
ATOM 670 C CA . PHE A 1 84 ? -7.826 -12.947 -4.507 1.00 62.88 84 PHE A CA 1
ATOM 671 C C . PHE A 1 84 ? -9.104 -13.720 -4.868 1.00 62.88 84 PHE A C 1
ATOM 673 O O . PHE A 1 84 ? -10.175 -13.284 -4.455 1.00 62.88 84 PHE A O 1
ATOM 680 N N . PRO A 1 85 ? -9.052 -14.855 -5.598 1.00 72.75 85 PRO A N 1
ATOM 681 C CA . PRO A 1 85 ? -7.886 -15.673 -5.969 1.00 72.75 85 PRO A CA 1
ATOM 682 C C . PRO A 1 85 ? -7.236 -15.316 -7.320 1.00 72.75 85 PRO A C 1
ATOM 684 O O . PRO A 1 85 ? -6.342 -16.029 -7.776 1.00 72.75 85 PRO A O 1
ATOM 687 N N . ILE A 1 86 ? -7.662 -14.228 -7.970 1.00 71.56 86 ILE A N 1
ATOM 688 C CA . ILE A 1 86 ? -7.177 -13.845 -9.308 1.00 71.56 86 ILE A CA 1
ATOM 689 C C . ILE A 1 86 ? -5.651 -13.673 -9.318 1.00 71.56 86 ILE A C 1
ATOM 691 O O . ILE A 1 86 ? -4.983 -14.215 -10.196 1.00 71.56 86 ILE A O 1
ATOM 695 N N . GLY A 1 87 ? -5.077 -13.013 -8.305 1.00 69.25 87 GLY A N 1
ATOM 696 C CA . GLY A 1 87 ? -3.626 -12.844 -8.201 1.00 69.25 87 GLY A CA 1
ATOM 697 C C . GLY A 1 87 ? -2.853 -14.164 -8.092 1.00 69.25 87 GLY A C 1
ATOM 698 O O . GLY A 1 87 ? -1.791 -14.300 -8.692 1.00 69.25 87 GLY A O 1
ATOM 699 N N . THR A 1 88 ? -3.394 -15.163 -7.390 1.00 76.88 88 THR A N 1
ATOM 700 C CA . THR A 1 88 ? -2.760 -16.486 -7.260 1.00 76.88 88 THR A CA 1
ATOM 701 C C . THR A 1 88 ? -2.783 -17.253 -8.579 1.00 76.88 88 THR A C 1
ATOM 703 O O . THR A 1 88 ? -1.769 -17.832 -8.960 1.00 76.88 88 THR A O 1
ATOM 706 N N . LEU A 1 89 ? -3.907 -17.218 -9.301 1.00 81.69 89 LEU A N 1
ATOM 707 C CA . LEU A 1 89 ? -4.027 -17.862 -10.612 1.00 81.69 89 LEU A CA 1
ATOM 708 C C . LEU A 1 89 ? -3.093 -17.218 -11.645 1.00 81.69 89 LEU A C 1
ATOM 710 O O . LEU A 1 89 ? -2.392 -17.928 -12.362 1.00 81.69 89 LEU A O 1
ATOM 714 N N . LEU A 1 90 ? -3.036 -15.884 -11.684 1.00 79.31 90 LEU A N 1
ATOM 715 C CA . LEU A 1 90 ? -2.128 -15.155 -12.572 1.00 79.31 90 LEU A CA 1
ATOM 716 C C . LEU A 1 90 ? -0.659 -15.389 -12.207 1.00 79.31 90 LEU A C 1
ATOM 718 O O . LEU A 1 90 ? 0.157 -15.582 -13.099 1.00 79.31 90 LEU A O 1
ATOM 722 N N . GLY A 1 91 ? -0.318 -15.423 -10.916 1.00 82.31 91 GLY A N 1
ATOM 723 C CA . GLY A 1 91 ? 1.040 -15.723 -10.459 1.00 82.31 91 GLY A CA 1
ATOM 724 C C . GLY A 1 91 ? 1.493 -17.126 -10.860 1.00 82.31 91 GLY A C 1
ATOM 725 O O . GLY A 1 91 ? 2.595 -17.289 -11.376 1.00 82.31 91 GLY A O 1
ATOM 726 N N . TRP A 1 92 ? 0.626 -18.128 -10.697 1.00 86.75 92 TRP A N 1
ATOM 727 C CA . TRP A 1 92 ? 0.899 -19.484 -11.174 1.00 86.75 92 TRP A CA 1
ATOM 728 C C . TRP A 1 92 ? 1.105 -19.528 -12.694 1.00 86.75 92 TRP A C 1
ATOM 730 O O . TRP A 1 92 ? 2.076 -20.121 -13.161 1.00 86.75 92 TRP A O 1
ATOM 740 N N . LEU A 1 93 ? 0.249 -18.843 -13.460 1.00 87.44 93 LEU A N 1
ATOM 741 C CA . LEU A 1 93 ? 0.380 -18.756 -14.914 1.00 87.44 93 LEU A CA 1
ATOM 742 C C . LEU A 1 93 ? 1.704 -18.093 -15.326 1.00 87.44 93 LEU A C 1
ATOM 744 O O . LEU A 1 93 ? 2.416 -18.635 -16.164 1.00 87.44 93 LEU A O 1
ATOM 748 N N . ILE A 1 94 ? 2.074 -16.965 -14.714 1.00 88.62 94 ILE A N 1
ATOM 749 C CA . ILE A 1 94 ? 3.346 -16.275 -14.984 1.00 88.62 94 ILE A CA 1
ATOM 750 C C . ILE A 1 94 ? 4.531 -17.207 -14.712 1.00 88.62 94 ILE A C 1
ATOM 752 O O . ILE A 1 94 ? 5.406 -17.336 -15.563 1.00 88.62 94 ILE A O 1
ATOM 756 N N . LEU A 1 95 ? 4.541 -17.905 -13.570 1.00 88.06 95 LEU A N 1
ATOM 757 C CA . LEU A 1 95 ? 5.602 -18.860 -13.233 1.00 88.06 95 LEU A CA 1
ATOM 758 C C . LEU A 1 95 ? 5.676 -20.030 -14.222 1.00 88.06 95 LEU A C 1
ATOM 760 O O . LEU A 1 95 ? 6.770 -20.504 -14.511 1.00 88.06 95 LEU A O 1
ATOM 764 N N . SER A 1 96 ? 4.542 -20.465 -14.783 1.00 85.31 96 SER A N 1
ATOM 765 C CA . SER A 1 96 ? 4.525 -21.521 -15.803 1.00 85.31 96 SER A CA 1
ATOM 766 C C . SER A 1 96 ? 5.199 -21.115 -17.122 1.00 85.31 96 SER A C 1
ATOM 768 O O . SER A 1 96 ? 5.728 -21.984 -17.809 1.00 85.31 96 SER A O 1
ATOM 770 N N . TYR A 1 97 ? 5.241 -19.814 -17.440 1.00 82.25 97 TYR A N 1
ATOM 771 C CA . TYR A 1 97 ? 5.914 -19.260 -18.625 1.00 82.25 97 TYR A CA 1
ATOM 772 C C . TYR A 1 97 ? 7.305 -18.679 -18.332 1.00 82.25 97 TYR A C 1
ATOM 774 O O . TYR A 1 97 ? 8.033 -18.338 -19.258 1.00 82.25 97 TYR A O 1
ATOM 782 N N . ALA A 1 98 ? 7.698 -18.561 -17.064 1.00 83.69 98 ALA A N 1
ATOM 783 C CA . ALA A 1 98 ? 9.006 -18.048 -16.656 1.00 83.69 98 ALA A CA 1
ATOM 784 C C . ALA A 1 98 ? 10.080 -19.154 -16.536 1.00 83.69 98 ALA A C 1
ATOM 786 O O . ALA A 1 98 ? 11.069 -18.975 -15.828 1.00 83.69 98 ALA A O 1
ATOM 787 N N . ASN A 1 99 ? 9.880 -20.307 -17.187 1.00 79.75 99 ASN A N 1
ATOM 788 C CA . ASN A 1 99 ? 10.878 -21.378 -17.277 1.00 79.75 99 ASN A CA 1
ATOM 789 C C . ASN A 1 99 ? 11.863 -21.129 -18.432 1.00 79.75 99 ASN A C 1
ATOM 791 O O . ASN A 1 99 ? 11.554 -20.388 -19.362 1.00 79.75 99 ASN A O 1
ATOM 795 N N . GLU A 1 100 ? 13.046 -21.748 -18.381 1.00 69.75 100 GLU A N 1
ATOM 796 C CA . GLU A 1 100 ? 14.108 -21.534 -19.380 1.00 69.75 100 GLU A CA 1
ATOM 797 C C . GLU A 1 100 ? 13.646 -21.829 -20.818 1.00 69.75 100 GLU A C 1
ATOM 799 O O . GLU A 1 100 ? 13.999 -21.087 -21.734 1.00 69.75 100 GLU A O 1
ATOM 804 N N . ASP A 1 101 ? 12.786 -22.838 -20.999 1.00 72.38 101 ASP A N 1
ATOM 805 C CA . ASP A 1 101 ? 12.244 -23.249 -22.302 1.00 72.38 101 ASP A CA 1
ATOM 806 C C . ASP A 1 101 ? 11.311 -22.200 -22.936 1.00 72.38 101 ASP A C 1
ATOM 808 O O . ASP A 1 101 ? 11.205 -22.117 -24.160 1.00 72.38 101 ASP A O 1
ATOM 812 N N . SER A 1 102 ? 10.634 -21.392 -22.114 1.00 68.44 102 SER A N 1
ATOM 813 C CA . SER A 1 102 ? 9.682 -20.355 -22.547 1.00 68.44 102 SER A CA 1
ATOM 814 C C . SER A 1 102 ? 10.253 -18.937 -22.442 1.00 68.44 102 SER A C 1
ATOM 816 O O . SER A 1 102 ? 9.706 -18.008 -23.035 1.00 68.44 102 SER A O 1
ATOM 818 N N . TRP A 1 103 ? 11.35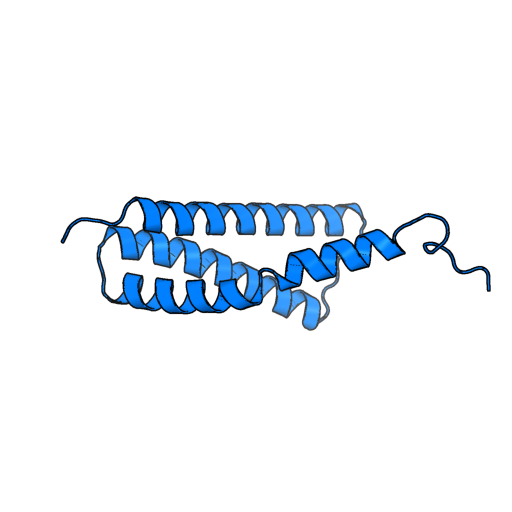2 -18.760 -21.700 1.00 75.50 103 TRP A N 1
ATOM 819 C CA . TRP A 1 103 ? 11.980 -17.466 -21.417 1.00 75.50 103 TRP A CA 1
ATOM 820 C C . TRP A 1 103 ? 12.598 -16.817 -22.661 1.00 75.50 103 TRP A C 1
ATOM 822 O O . TRP A 1 103 ? 12.557 -15.596 -22.820 1.00 75.50 103 TRP A O 1
ATOM 832 N N . GLN A 1 104 ? 13.151 -17.630 -23.563 1.00 73.62 104 GLN A N 1
ATOM 833 C CA . GLN A 1 104 ? 13.661 -17.193 -24.859 1.00 73.62 104 GLN A CA 1
ATOM 834 C C . GLN A 1 104 ? 13.050 -18.057 -25.961 1.00 73.62 104 GLN A C 1
ATOM 836 O O . GLN A 1 104 ? 13.540 -19.142 -26.264 1.00 73.62 104 GLN A O 1
ATOM 841 N N . THR A 1 105 ? 11.999 -17.568 -26.618 1.00 62.97 105 THR A N 1
ATOM 842 C CA . THR A 1 105 ? 11.580 -18.145 -27.899 1.00 62.97 105 THR A CA 1
ATOM 843 C C . THR A 1 105 ? 12.706 -17.938 -28.909 1.00 62.97 105 THR A C 1
ATOM 845 O O . THR A 1 105 ? 12.983 -16.798 -29.288 1.00 62.97 105 THR A O 1
ATOM 848 N N . LYS A 1 106 ? 13.363 -19.026 -29.337 1.00 54.12 106 LYS A N 1
ATOM 849 C CA . LYS A 1 106 ? 14.217 -19.022 -30.533 1.00 54.12 106 LYS A CA 1
ATOM 850 C C . LYS A 1 106 ? 13.368 -18.529 -31.709 1.00 54.12 106 LYS A C 1
ATOM 852 O O . LYS A 1 106 ? 12.463 -19.245 -32.134 1.00 54.12 106 LYS A O 1
ATOM 857 N N . ILE A 1 107 ? 13.632 -17.307 -32.170 1.00 49.09 107 ILE A N 1
ATOM 858 C CA . ILE A 1 107 ? 13.202 -16.818 -33.487 1.00 49.09 107 ILE A CA 1
ATOM 859 C C . ILE A 1 107 ? 14.196 -17.348 -34.515 1.00 49.09 107 ILE A C 1
ATOM 861 O O . ILE A 1 107 ? 15.414 -17.258 -34.232 1.00 49.09 107 ILE A O 1
#

pLDDT: mean 88.66, std 11.16, range [49.09, 98.44]

Radius of gyration: 18.07 Å; chains: 1; bounding box: 38×32×55 Å

Foldseek 3Di:
DDQPLVLLVVLVVVLVVLVVVLVVVVVVCVVVVVDDPDPVSVVVSVVSVVLSVLSNVLSVCSRVVHPVVVVSSVVNVVVVVVVPPVVVVVVVVVVVQVDPVNVDDDD

Sequence (107 aa):
MKLNNTLAGFHLGIGLFYLCALIFVTLFTFLEKSWRTDIVSVVFYIIFIVIIALHFKAYVEVKKGSNLGRILTRILGTILLFGFPIGTLLGWLILSYANEDSWQTKI

Organism: NCBI:txid1120926